Protein AF-A0A419FHC2-F1 (afdb_monomer_lite)

Secondary structure (DSSP, 8-state):
------------HHHHHHHHHHHHHHHHHHHHHTS-HHHHHHHHHHHHHHHHHHTT--SHHHHHHHHTSSS-HHHHHHTTTS-TT--HHHHHHHHHHHHHHHHHHHHT--

Radius of gyration: 17.58 Å; chains: 1; bounding box: 55×42×44 Å

Foldseek 3Di:
DDDPPPPDPCPPVVVVVLVVLLVLLVVLLVVLVPDDPVQNVQQVVLLVQLLVVCVVQQASVSLVVVVPDPDVPSCVSRVVSHDPPQDPVNSSSSNSPSSNVNHCVRVVHD

pLDDT: mean 87.46, std 16.54, range [35.72, 98.25]

Structure (mmCIF, N/CA/C/O backbone):
data_AF-A0A419FHC2-F1
#
_entry.id   AF-A0A419FHC2-F1
#
loop_
_atom_site.group_PDB
_atom_site.id
_atom_site.type_symbol
_ato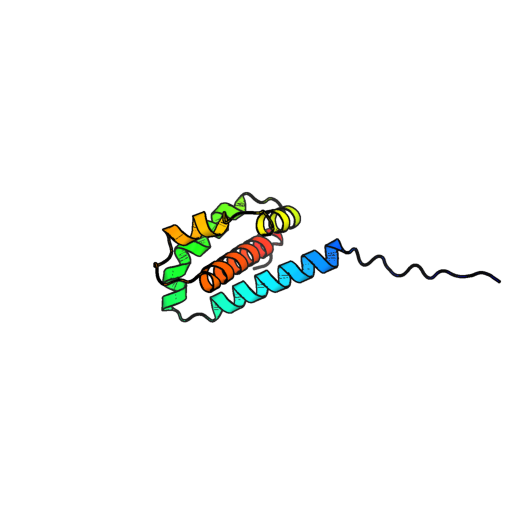m_site.label_atom_id
_atom_site.label_alt_id
_atom_site.label_comp_id
_atom_site.label_asym_id
_atom_site.label_entity_id
_atom_site.label_seq_id
_atom_site.pdbx_PDB_ins_code
_atom_site.Cartn_x
_atom_site.Cartn_y
_atom_site.Cartn_z
_atom_site.occupancy
_atom_site.B_iso_or_equiv
_atom_site.auth_seq_id
_atom_site.auth_comp_id
_atom_site.auth_asym_id
_atom_site.auth_atom_id
_atom_site.pdbx_PDB_model_num
ATOM 1 N N . MET A 1 1 ? -38.295 -31.425 29.418 1.00 40.94 1 MET A N 1
ATOM 2 C CA . MET A 1 1 ? -36.960 -31.844 28.947 1.00 40.94 1 MET A CA 1
ATOM 3 C C . MET A 1 1 ? -36.467 -30.701 28.084 1.00 40.94 1 MET A C 1
ATOM 5 O O . MET A 1 1 ? -36.821 -30.621 26.917 1.00 40.94 1 MET A O 1
ATOM 9 N N . ASP A 1 2 ? -35.820 -29.731 28.725 1.00 35.72 2 ASP A N 1
ATOM 10 C CA . ASP A 1 2 ? -35.466 -28.452 28.115 1.00 35.72 2 ASP A CA 1
ATOM 11 C C . ASP A 1 2 ? -34.226 -28.604 27.240 1.00 35.72 2 ASP A C 1
ATOM 13 O O . ASP A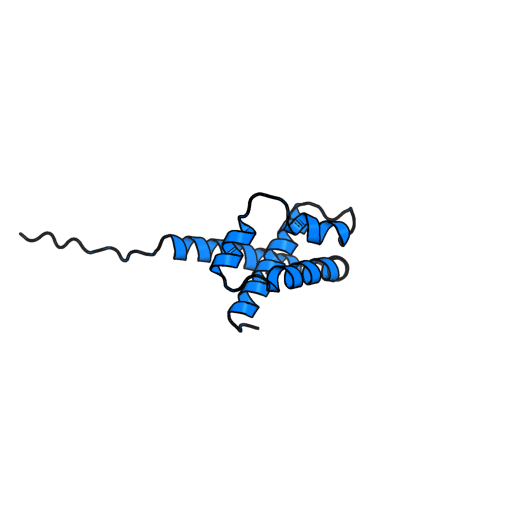 1 2 ? -33.151 -28.988 27.705 1.00 35.72 2 ASP A O 1
ATOM 17 N N . ILE A 1 3 ? -34.386 -28.314 25.951 1.00 40.91 3 ILE A N 1
ATOM 18 C CA . ILE A 1 3 ? -33.272 -28.222 25.016 1.00 40.91 3 ILE A CA 1
ATOM 19 C C . ILE A 1 3 ? -32.602 -26.874 25.275 1.00 40.91 3 ILE A C 1
ATOM 21 O O . ILE A 1 3 ? -33.027 -25.834 24.774 1.00 40.91 3 ILE A O 1
ATOM 25 N N . VAL A 1 4 ? -31.537 -26.897 26.072 1.00 44.00 4 VAL A N 1
ATOM 26 C CA . VAL A 1 4 ? -30.599 -25.781 26.176 1.00 44.00 4 VAL A CA 1
ATOM 27 C C . VAL A 1 4 ? -29.850 -25.706 24.847 1.00 44.00 4 VAL A C 1
ATOM 29 O O . VAL A 1 4 ? -28.841 -26.378 24.639 1.00 44.00 4 VAL A O 1
ATOM 32 N N . ILE A 1 5 ? -30.364 -24.908 23.909 1.00 50.53 5 ILE A N 1
ATOM 33 C CA . ILE A 1 5 ? -29.606 -24.515 22.722 1.00 50.53 5 ILE A CA 1
ATOM 34 C C . ILE A 1 5 ? -28.499 -23.593 23.225 1.00 50.53 5 ILE A C 1
ATOM 36 O O . ILE A 1 5 ? -28.701 -22.392 23.410 1.00 50.53 5 ILE A O 1
ATOM 40 N N . ALA A 1 6 ? -27.328 -24.171 23.490 1.00 47.03 6 ALA A N 1
ATOM 41 C CA . ALA A 1 6 ? -26.106 -23.415 23.682 1.00 47.03 6 ALA A CA 1
ATOM 42 C C . ALA A 1 6 ? -25.925 -22.522 22.448 1.00 47.03 6 ALA A C 1
ATOM 44 O O . ALA A 1 6 ? -25.588 -22.998 21.361 1.00 47.03 6 ALA A O 1
ATOM 45 N N . ARG A 1 7 ? -26.206 -21.222 22.598 1.00 44.47 7 ARG A N 1
ATOM 46 C CA . ARG A 1 7 ? -25.864 -20.218 21.595 1.00 44.47 7 ARG A CA 1
ATOM 47 C C . ARG A 1 7 ? -24.350 -20.289 21.425 1.00 44.47 7 ARG A C 1
ATOM 49 O O . ARG A 1 7 ? -23.608 -19.810 22.279 1.00 44.47 7 ARG A O 1
ATOM 56 N N . ARG A 1 8 ? -23.893 -20.930 20.342 1.00 47.06 8 ARG A N 1
ATOM 57 C CA . ARG A 1 8 ? -22.515 -20.776 19.866 1.00 47.06 8 ARG A CA 1
ATOM 58 C C . ARG A 1 8 ? -22.234 -19.272 19.832 1.00 47.06 8 ARG A C 1
ATOM 60 O O . ARG A 1 8 ? -23.104 -18.536 19.357 1.00 47.06 8 ARG A O 1
ATOM 67 N N . PRO A 1 9 ? -21.086 -18.800 20.344 1.00 43.69 9 PRO A N 1
ATOM 68 C CA . PRO A 1 9 ? -20.752 -17.394 20.219 1.00 43.69 9 PRO A CA 1
ATOM 69 C C . PRO A 1 9 ? -20.821 -17.057 18.733 1.00 43.69 9 PRO A C 1
ATOM 71 O O . PRO A 1 9 ? -20.238 -17.767 17.909 1.00 43.69 9 PRO A O 1
ATOM 74 N N . ILE A 1 10 ? -21.593 -16.025 18.394 1.00 48.56 10 ILE A N 1
ATOM 75 C CA . ILE A 1 10 ? -21.584 -15.433 17.061 1.00 48.56 10 ILE A CA 1
ATOM 76 C C . ILE A 1 10 ? -20.181 -14.848 16.920 1.00 48.56 10 ILE A C 1
ATOM 78 O O . ILE A 1 10 ? -19.917 -13.713 17.307 1.00 48.56 10 ILE A O 1
ATOM 82 N N . VAL A 1 11 ? -19.233 -15.668 16.473 1.00 49.12 11 VAL A N 1
ATOM 83 C CA . VAL A 1 11 ? -17.945 -15.179 16.005 1.00 49.12 11 VAL A CA 1
ATOM 84 C C . VAL A 1 11 ? -18.293 -14.462 14.714 1.00 49.12 11 VAL A C 1
ATOM 86 O O . VAL A 1 11 ? -18.441 -15.112 13.686 1.00 49.12 11 VAL A O 1
ATOM 89 N N . ASN A 1 12 ? -18.557 -13.159 14.831 1.00 55.59 12 ASN A N 1
ATOM 90 C CA . ASN A 1 12 ? -19.023 -12.293 13.755 1.00 55.59 12 ASN A CA 1
ATOM 91 C C . ASN A 1 12 ? -18.177 -12.574 12.502 1.00 55.59 12 ASN A C 1
ATOM 93 O O . ASN A 1 12 ? -16.948 -12.509 12.595 1.00 55.59 12 ASN A O 1
ATOM 97 N N . GLU A 1 13 ? -18.786 -12.977 11.386 1.00 59.38 13 GLU A N 1
ATOM 98 C CA . GLU A 1 13 ? -18.059 -13.356 10.162 1.00 59.38 13 GLU A CA 1
ATOM 99 C C . GLU A 1 13 ? -17.150 -12.211 9.696 1.00 59.38 13 GLU A C 1
ATOM 101 O O . GLU A 1 13 ? -15.992 -12.457 9.351 1.00 59.38 13 GLU A O 1
ATOM 106 N N . ASP A 1 14 ? -17.593 -10.968 9.906 1.00 67.00 14 ASP A N 1
ATOM 107 C CA . ASP A 1 14 ? -16.804 -9.742 9.769 1.00 67.00 14 ASP A CA 1
ATOM 108 C C . ASP A 1 14 ? -15.469 -9.785 10.520 1.00 67.00 14 ASP A C 1
ATOM 110 O O . ASP A 1 14 ? -14.449 -9.327 10.017 1.00 67.00 14 ASP A O 1
ATOM 114 N N . SER A 1 15 ? -15.436 -10.349 11.730 1.00 77.69 15 SER A N 1
ATOM 115 C CA . SER A 1 15 ? -14.218 -10.399 12.549 1.00 77.69 15 SER A CA 1
ATOM 116 C C . SER A 1 15 ? -13.202 -11.421 12.035 1.00 77.69 15 SER A C 1
ATOM 118 O O . SER A 1 15 ? -11.995 -11.193 12.138 1.00 77.69 15 SER A O 1
ATOM 120 N N . ARG A 1 16 ? -13.668 -12.544 11.469 1.00 84.56 16 ARG A N 1
ATOM 121 C CA . ARG A 1 16 ? -12.794 -13.555 10.851 1.00 84.56 16 ARG A CA 1
ATOM 122 C C . ARG A 1 16 ? -12.270 -13.065 9.515 1.00 84.56 16 ARG A C 1
ATOM 124 O O . ARG A 1 16 ? -11.084 -13.220 9.247 1.00 84.56 16 ARG A O 1
ATOM 131 N N . TYR A 1 17 ? -13.148 -12.457 8.727 1.00 87.12 17 TYR A N 1
ATOM 132 C CA . TYR A 1 17 ? -12.808 -11.876 7.443 1.00 87.12 17 TYR A CA 1
ATOM 133 C C . TYR A 1 17 ? -11.771 -10.758 7.590 1.00 87.12 17 TYR A C 1
ATOM 135 O O . TYR A 1 17 ? -10.681 -10.878 7.038 1.00 87.12 17 TYR A O 1
ATOM 143 N N . ARG A 1 18 ? -12.026 -9.748 8.437 1.00 89.31 18 ARG A N 1
ATOM 144 C CA . ARG A 1 18 ? -11.052 -8.672 8.695 1.00 89.31 18 ARG A CA 1
ATOM 145 C C . ARG A 1 18 ? -9.725 -9.231 9.196 1.00 89.31 18 ARG A C 1
ATOM 147 O O . ARG A 1 18 ? -8.678 -8.824 8.721 1.00 89.31 18 ARG A O 1
ATOM 154 N N . ARG A 1 19 ? -9.738 -10.225 10.093 1.00 91.50 19 ARG A N 1
ATOM 155 C CA . ARG A 1 19 ? -8.498 -10.878 10.547 1.00 91.50 19 ARG A CA 1
ATOM 156 C C . ARG A 1 19 ? -7.730 -11.555 9.410 1.00 91.50 19 ARG A C 1
ATOM 158 O O . ARG A 1 19 ? -6.508 -11.474 9.391 1.00 91.50 19 ARG A O 1
ATOM 165 N N . ALA A 1 20 ? -8.423 -12.222 8.490 1.00 94.19 20 ALA A N 1
ATOM 166 C CA . ALA A 1 20 ? -7.786 -12.848 7.338 1.00 94.19 20 ALA A CA 1
ATOM 167 C C . ALA A 1 20 ? -7.161 -11.803 6.404 1.00 94.19 20 ALA A C 1
ATOM 169 O O . ALA A 1 20 ? -6.023 -11.990 5.987 1.00 94.19 20 ALA A O 1
ATOM 170 N N . VAL A 1 21 ? -7.863 -10.695 6.145 1.00 94.75 21 VAL A N 1
ATOM 171 C CA . VAL A 1 21 ? -7.359 -9.574 5.336 1.00 94.75 21 VAL A CA 1
ATOM 172 C C . VAL A 1 21 ? -6.119 -8.941 5.977 1.00 94.75 21 VAL A C 1
ATOM 174 O O . VAL A 1 21 ? -5.095 -8.810 5.318 1.00 94.75 21 VAL A O 1
ATOM 177 N N . ARG A 1 22 ? -6.136 -8.672 7.289 1.00 95.31 22 ARG A N 1
ATOM 178 C CA . ARG A 1 22 ? -4.947 -8.174 8.013 1.00 95.31 22 ARG A CA 1
ATOM 179 C C . ARG A 1 22 ? -3.745 -9.097 7.853 1.00 95.31 22 ARG A C 1
ATOM 181 O O . ARG A 1 22 ? -2.649 -8.630 7.589 1.00 95.31 22 ARG A O 1
ATOM 188 N N . ALA A 1 23 ? -3.960 -10.408 7.961 1.00 96.38 23 ALA A N 1
ATOM 189 C CA . ALA A 1 23 ? -2.889 -11.383 7.791 1.00 96.38 23 ALA A CA 1
ATOM 190 C C . ALA A 1 23 ? -2.328 -11.415 6.357 1.00 96.38 23 ALA A C 1
ATOM 192 O O . ALA A 1 23 ? -1.200 -11.859 6.162 1.00 96.38 23 ALA A O 1
ATOM 193 N N . VAL A 1 24 ? -3.096 -10.994 5.345 1.00 97.19 24 VAL A N 1
ATOM 194 C CA . VAL A 1 24 ? -2.582 -10.780 3.982 1.00 97.19 24 VAL A CA 1
ATOM 195 C C . VAL A 1 24 ? -1.677 -9.550 3.969 1.00 97.19 24 VAL A C 1
ATOM 197 O O . VAL A 1 24 ? -0.508 -9.677 3.615 1.00 97.19 24 VAL A O 1
ATOM 200 N N . TRP A 1 25 ? -2.164 -8.416 4.474 1.00 97.69 25 TRP A N 1
ATOM 201 C CA . TRP A 1 25 ? -1.397 -7.170 4.545 1.00 97.69 25 TRP A CA 1
ATOM 202 C C . TRP A 1 25 ? -0.081 -7.323 5.318 1.00 97.69 25 TRP A C 1
ATOM 204 O O . TRP A 1 25 ? 0.977 -6.910 4.850 1.00 97.69 25 TRP A O 1
ATOM 214 N N . GLU A 1 26 ? -0.118 -7.985 6.475 1.00 97.94 26 GLU A N 1
ATOM 215 C CA . GLU A 1 26 ? 1.065 -8.290 7.286 1.00 97.94 26 GLU A CA 1
ATOM 216 C C . GLU A 1 26 ? 2.078 -9.146 6.514 1.00 97.94 26 GLU A C 1
ATOM 218 O O . GLU A 1 26 ? 3.281 -8.900 6.594 1.00 97.94 26 GLU A O 1
ATOM 223 N N . ARG A 1 27 ? 1.619 -10.124 5.720 1.00 98.00 27 ARG A N 1
ATOM 224 C CA . ARG A 1 27 ? 2.513 -10.925 4.871 1.00 98.00 27 ARG A CA 1
ATOM 225 C C . ARG A 1 27 ? 3.148 -10.098 3.762 1.00 98.00 27 ARG A C 1
ATOM 227 O O . ARG A 1 27 ? 4.337 -10.281 3.524 1.00 98.00 27 ARG A O 1
ATOM 234 N N . GLY A 1 28 ? 2.400 -9.209 3.112 1.00 97.50 28 GLY A N 1
ATOM 235 C CA . GLY A 1 28 ? 2.960 -8.313 2.099 1.00 97.50 28 GLY A CA 1
ATOM 236 C C . GLY A 1 28 ? 3.973 -7.337 2.691 1.00 97.50 28 GLY A C 1
ATOM 237 O O . GLY A 1 28 ? 5.073 -7.204 2.165 1.00 97.50 28 GLY A O 1
ATOM 238 N N . TYR A 1 29 ? 3.676 -6.756 3.857 1.00 98.00 29 TYR A N 1
ATOM 239 C CA . TYR A 1 29 ? 4.633 -5.935 4.601 1.00 98.00 29 TYR A CA 1
ATOM 240 C C . TYR A 1 29 ? 5.930 -6.694 4.904 1.00 98.00 29 TYR A C 1
ATOM 242 O O . TYR A 1 29 ? 7.015 -6.218 4.576 1.00 98.00 29 TYR A O 1
ATOM 250 N N . LEU A 1 30 ? 5.825 -7.910 5.449 1.00 98.25 30 LEU A N 1
ATOM 251 C CA . LEU A 1 30 ? 6.992 -8.748 5.716 1.00 98.25 30 LEU A CA 1
ATOM 252 C C . LEU A 1 30 ? 7.735 -9.110 4.424 1.00 98.25 30 LEU A C 1
ATOM 254 O O . LEU A 1 30 ? 8.961 -9.066 4.399 1.00 98.25 30 LEU A O 1
ATOM 258 N N . ALA A 1 31 ? 7.036 -9.458 3.342 1.00 98.00 31 ALA A N 1
ATOM 259 C CA . ALA A 1 31 ? 7.666 -9.768 2.059 1.00 98.00 31 ALA A CA 1
ATOM 260 C C . ALA A 1 31 ? 8.462 -8.570 1.521 1.00 98.00 31 ALA A C 1
ATOM 262 O O . ALA A 1 31 ? 9.619 -8.736 1.127 1.00 98.00 31 ALA A O 1
ATOM 263 N N . TRP A 1 32 ? 7.883 -7.367 1.589 1.00 97.75 32 TRP A N 1
ATOM 264 C CA . TRP A 1 32 ? 8.565 -6.120 1.261 1.00 97.75 32 TRP A CA 1
ATOM 265 C C . TRP A 1 32 ? 9.796 -5.896 2.147 1.00 97.75 32 TRP A C 1
ATOM 267 O O . TRP A 1 32 ? 10.860 -5.585 1.620 1.00 97.75 32 TRP A O 1
ATOM 277 N N . GLU A 1 33 ? 9.711 -6.108 3.466 1.00 97.38 33 GLU A N 1
ATOM 278 C CA . GLU A 1 33 ? 10.862 -5.966 4.371 1.00 97.38 33 GLU A CA 1
ATOM 279 C C . GLU A 1 33 ? 12.022 -6.915 4.032 1.00 97.38 33 GLU A C 1
ATOM 281 O O . GLU A 1 33 ? 13.187 -6.542 4.200 1.00 97.38 33 GLU A O 1
ATOM 286 N N . HIS A 1 34 ? 11.712 -8.114 3.528 1.00 98.00 34 HIS A N 1
ATOM 287 C CA . HIS A 1 34 ? 12.696 -9.127 3.136 1.00 98.00 34 HIS A CA 1
ATOM 288 C C . HIS A 1 34 ? 13.287 -8.914 1.737 1.00 98.00 34 HIS A C 1
ATOM 290 O O . HIS A 1 34 ? 14.232 -9.615 1.360 1.00 98.00 34 HIS A O 1
ATOM 296 N N . TRP A 1 35 ? 12.779 -7.961 0.951 1.00 98.12 35 TRP A N 1
ATOM 297 C CA . TRP A 1 35 ? 13.422 -7.593 -0.305 1.00 98.12 35 TRP A CA 1
ATOM 298 C C . TRP A 1 35 ? 14.845 -7.082 -0.070 1.00 98.12 35 TRP A C 1
ATOM 300 O O . TRP A 1 35 ? 15.173 -6.462 0.947 1.00 98.12 35 TRP A O 1
ATOM 310 N N . CYS A 1 36 ? 15.715 -7.299 -1.059 1.00 98.06 36 CYS A N 1
ATOM 311 C CA . CYS A 1 36 ? 17.052 -6.723 -1.014 1.00 98.06 36 CYS A CA 1
ATOM 312 C C . CYS A 1 36 ? 16.977 -5.185 -0.952 1.00 98.06 36 CYS A C 1
ATOM 314 O O . CYS A 1 36 ? 16.032 -4.569 -1.451 1.00 98.06 36 CYS A O 1
ATOM 316 N N . VAL A 1 37 ? 17.993 -4.560 -0.345 1.00 97.94 37 VAL A N 1
ATOM 317 C CA . VAL A 1 37 ? 18.035 -3.105 -0.097 1.00 97.94 37 VAL A CA 1
ATOM 318 C C . VAL A 1 37 ? 17.748 -2.307 -1.368 1.00 97.94 37 VAL A C 1
ATOM 320 O O . VAL A 1 37 ? 16.851 -1.476 -1.362 1.00 97.94 37 VAL A O 1
ATOM 323 N N . THR A 1 38 ? 18.412 -2.640 -2.478 1.00 97.75 38 THR A N 1
ATOM 324 C CA . THR A 1 38 ? 18.220 -1.956 -3.765 1.00 97.75 38 THR A CA 1
ATOM 325 C C . THR A 1 38 ? 16.771 -2.005 -4.249 1.00 97.75 38 THR A C 1
ATOM 327 O O . THR A 1 38 ? 16.240 -0.994 -4.700 1.00 97.75 38 THR A O 1
ATOM 330 N N . LYS A 1 39 ? 16.102 -3.162 -4.151 1.00 97.69 39 LYS A N 1
ATOM 331 C CA . LYS A 1 39 ? 14.703 -3.292 -4.583 1.00 97.69 39 LYS A CA 1
ATOM 332 C C . LYS A 1 39 ? 13.776 -2.458 -3.695 1.00 97.69 39 LYS A C 1
ATOM 334 O O . LYS A 1 39 ? 12.895 -1.781 -4.218 1.00 97.69 39 LYS A O 1
ATOM 339 N N . ARG A 1 40 ? 14.012 -2.442 -2.376 1.00 97.75 40 ARG A N 1
ATOM 340 C CA . ARG A 1 40 ? 13.252 -1.594 -1.441 1.00 97.75 40 ARG A CA 1
ATOM 341 C C . ARG A 1 40 ? 13.449 -0.110 -1.716 1.00 97.75 40 ARG A C 1
ATOM 343 O O . ARG A 1 40 ? 12.462 0.605 -1.793 1.00 97.75 40 ARG A O 1
ATOM 350 N N . GLU A 1 41 ? 14.685 0.342 -1.909 1.00 97.62 41 GLU A N 1
ATOM 351 C CA . GLU A 1 41 ? 14.993 1.750 -2.201 1.00 97.62 41 GLU A CA 1
ATOM 352 C C . GLU A 1 41 ? 14.294 2.237 -3.474 1.00 97.62 41 GLU A C 1
ATOM 354 O O . GLU A 1 41 ? 13.741 3.335 -3.490 1.00 97.62 41 GLU A O 1
ATOM 359 N N . LEU A 1 42 ? 14.261 1.404 -4.519 1.00 97.88 42 LEU A N 1
ATOM 360 C CA . LEU A 1 42 ? 13.560 1.720 -5.766 1.00 97.88 42 LEU A CA 1
ATOM 361 C C . LEU A 1 42 ? 12.036 1.754 -5.601 1.00 97.88 42 LEU A C 1
ATOM 363 O O . LEU A 1 42 ? 11.375 2.567 -6.240 1.00 97.88 42 LEU A O 1
ATOM 367 N N . ALA A 1 43 ? 11.476 0.892 -4.752 1.00 97.44 43 ALA A N 1
ATOM 368 C CA . ALA A 1 43 ? 10.038 0.830 -4.504 1.00 97.44 43 ALA A CA 1
ATOM 369 C C . ALA A 1 43 ? 9.540 1.853 -3.469 1.00 97.44 43 ALA A C 1
ATOM 371 O O . ALA A 1 43 ? 8.351 2.175 -3.445 1.00 97.44 43 ALA A O 1
ATOM 372 N N . GLN A 1 44 ? 10.431 2.368 -2.616 1.00 97.44 44 GLN A N 1
ATOM 373 C CA . GLN A 1 44 ? 10.095 3.245 -1.493 1.00 97.44 44 GLN A CA 1
ATOM 374 C C . GLN A 1 44 ? 9.236 4.456 -1.900 1.00 97.44 44 GLN A C 1
ATOM 376 O O . GLN A 1 44 ? 8.257 4.724 -1.202 1.00 97.44 44 GLN A O 1
ATOM 381 N N . PRO A 1 45 ? 9.522 5.182 -3.002 1.00 97.62 45 PRO A N 1
ATOM 382 C CA . PRO A 1 45 ? 8.701 6.325 -3.396 1.00 97.62 45 PRO A CA 1
ATOM 383 C C . PRO A 1 45 ? 7.267 5.924 -3.757 1.00 97.62 45 PRO A C 1
ATOM 385 O O . PRO A 1 45 ? 6.324 6.603 -3.361 1.00 97.62 45 PRO A O 1
ATOM 388 N N . ALA A 1 46 ? 7.100 4.803 -4.466 1.00 97.12 46 ALA A N 1
ATOM 389 C CA . ALA A 1 46 ? 5.792 4.280 -4.849 1.00 97.12 46 ALA A CA 1
ATOM 390 C C . ALA A 1 46 ? 4.982 3.848 -3.618 1.00 97.12 46 ALA A C 1
ATOM 392 O O . ALA A 1 46 ? 3.817 4.220 -3.479 1.00 97.12 46 ALA A O 1
ATOM 393 N N . LEU A 1 47 ? 5.627 3.127 -2.695 1.00 97.69 47 LEU A N 1
ATOM 394 C CA . LEU A 1 47 ? 5.015 2.692 -1.441 1.00 97.69 47 LEU A CA 1
ATOM 395 C C . LEU A 1 47 ? 4.517 3.883 -0.616 1.00 97.69 47 LEU A C 1
ATOM 397 O O . LEU A 1 47 ? 3.370 3.897 -0.178 1.00 97.69 47 LEU A O 1
ATOM 401 N N . LEU A 1 48 ? 5.362 4.902 -0.439 1.00 96.88 48 LEU A N 1
ATOM 402 C CA . LEU A 1 48 ? 4.999 6.103 0.314 1.00 96.88 48 LEU A CA 1
ATOM 403 C C . LEU A 1 48 ? 3.864 6.882 -0.354 1.00 96.88 48 LEU A C 1
ATOM 405 O O . LEU A 1 48 ? 2.966 7.337 0.348 1.00 96.88 48 LEU A O 1
ATOM 409 N N . ALA A 1 49 ? 3.859 6.986 -1.686 1.00 96.69 49 ALA A N 1
ATOM 410 C CA . ALA A 1 49 ? 2.773 7.634 -2.419 1.00 96.69 49 ALA A CA 1
ATOM 411 C C . ALA A 1 49 ? 1.431 6.911 -2.215 1.00 96.69 49 ALA A C 1
ATOM 413 O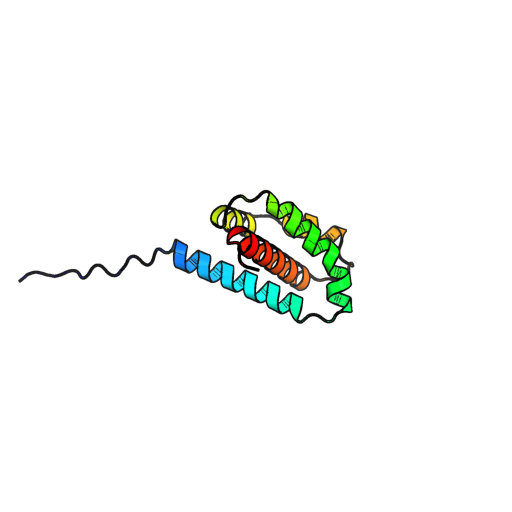 O . ALA A 1 49 ? 0.397 7.556 -2.034 1.00 96.69 49 ALA A O 1
ATOM 414 N N . LEU A 1 50 ? 1.436 5.573 -2.196 1.00 96.94 50 LEU A N 1
ATOM 415 C CA . LEU A 1 50 ? 0.227 4.803 -1.917 1.00 96.94 50 LEU A CA 1
ATOM 416 C C . LEU A 1 50 ? -0.223 4.954 -0.458 1.00 96.94 50 LEU A C 1
ATOM 418 O O . LEU A 1 50 ? -1.410 5.158 -0.209 1.00 96.94 50 LEU A O 1
ATOM 422 N N . VAL A 1 51 ? 0.704 4.922 0.504 1.00 96.38 51 VAL A N 1
ATOM 423 C CA . VAL A 1 51 ? 0.392 5.175 1.922 1.00 96.38 51 VAL A CA 1
ATOM 424 C C . VAL A 1 51 ? -0.218 6.564 2.109 1.00 96.38 51 VAL A C 1
ATOM 426 O O . VAL A 1 51 ? -1.222 6.695 2.808 1.00 96.38 51 VAL A O 1
ATOM 429 N N . GLU A 1 52 ? 0.340 7.589 1.460 1.00 95.38 52 GLU A N 1
ATOM 430 C CA . GLU A 1 52 ? -0.195 8.951 1.479 1.00 95.38 52 GLU A CA 1
ATOM 431 C C . GLU A 1 52 ? -1.614 8.997 0.906 1.00 95.38 52 GLU A C 1
ATOM 433 O O . GLU A 1 52 ? -2.516 9.545 1.536 1.00 95.38 52 GLU A O 1
ATOM 438 N N . TRP A 1 53 ? -1.859 8.353 -0.235 1.00 94.38 53 TRP A N 1
ATOM 439 C CA . TRP A 1 53 ? -3.199 8.267 -0.816 1.00 94.38 53 TRP A CA 1
ATOM 440 C C . TRP A 1 53 ? -4.213 7.584 0.123 1.00 94.38 53 TRP A C 1
ATOM 442 O O . TRP A 1 53 ? -5.356 8.040 0.259 1.00 94.38 53 TRP A O 1
ATOM 452 N N . LEU A 1 54 ? -3.781 6.544 0.844 1.00 95.38 54 LEU A N 1
ATOM 453 C CA . LEU A 1 54 ? -4.584 5.834 1.843 1.00 95.38 54 LEU A CA 1
ATOM 454 C C . LEU A 1 54 ? -4.827 6.636 3.133 1.00 95.38 54 LEU A C 1
ATOM 456 O O . LEU A 1 54 ? -5.659 6.229 3.944 1.00 95.38 54 LEU A O 1
ATOM 460 N N . THR A 1 55 ? -4.173 7.781 3.356 1.00 93.94 55 THR A N 1
ATOM 461 C CA . THR A 1 55 ? -4.467 8.629 4.534 1.00 93.94 55 THR A CA 1
ATOM 462 C C . THR A 1 55 ? -5.893 9.176 4.533 1.00 93.94 55 THR A C 1
ATOM 464 O O . THR A 1 55 ? -6.426 9.485 5.597 1.00 93.94 55 THR A O 1
ATOM 467 N N . THR A 1 56 ? -6.529 9.232 3.357 1.00 92.12 56 THR A N 1
ATOM 468 C CA . THR A 1 56 ? -7.939 9.618 3.192 1.00 92.12 56 THR A CA 1
ATOM 469 C C . THR A 1 56 ? -8.919 8.644 3.844 1.00 92.12 56 THR A C 1
ATOM 471 O O . THR A 1 56 ? -10.031 9.044 4.169 1.00 92.12 56 THR A O 1
ATOM 474 N N . VAL A 1 57 ? -8.499 7.397 4.063 1.00 91.69 57 VAL A N 1
ATOM 475 C CA . VAL A 1 57 ? -9.296 6.349 4.702 1.00 91.69 57 VAL A CA 1
ATOM 476 C C . VAL A 1 57 ? -9.362 6.601 6.207 1.00 91.69 57 VAL A C 1
ATOM 478 O O . VAL A 1 57 ? -8.318 6.667 6.855 1.00 91.69 57 VAL A O 1
ATOM 481 N N . GLY A 1 58 ? -10.559 6.739 6.775 1.00 89.38 58 GLY A N 1
ATOM 482 C CA . GLY A 1 58 ? -10.770 7.152 8.166 1.00 89.38 58 GLY A CA 1
ATOM 483 C C . GLY A 1 58 ? -10.666 6.029 9.197 1.00 89.38 58 GLY A C 1
ATOM 484 O O . GLY A 1 58 ? -10.300 6.288 10.345 1.00 89.38 58 GLY A O 1
ATOM 485 N N . ASP A 1 59 ? -10.951 4.788 8.803 1.00 92.31 59 ASP A N 1
ATOM 486 C CA . ASP A 1 59 ? -10.905 3.626 9.687 1.00 92.31 59 ASP A CA 1
ATOM 487 C C . ASP A 1 59 ? -10.553 2.320 8.954 1.00 92.31 59 ASP A C 1
ATOM 489 O O . ASP A 1 59 ? -10.345 2.272 7.744 1.00 92.31 59 ASP A O 1
ATOM 493 N N . GLU A 1 60 ? -10.422 1.233 9.715 1.00 91.88 60 GLU A N 1
ATOM 494 C CA . GLU A 1 60 ? -10.016 -0.054 9.156 1.00 91.88 60 GLU A CA 1
ATOM 495 C C . GLU A 1 60 ? -11.103 -0.701 8.285 1.00 91.88 60 GLU A C 1
ATOM 497 O O . GLU A 1 60 ? -10.779 -1.462 7.379 1.00 91.88 60 GLU A O 1
ATOM 502 N N . ALA A 1 61 ? -12.386 -0.437 8.550 1.00 90.62 61 ALA A N 1
ATOM 503 C CA . ALA A 1 61 ? -13.458 -0.991 7.730 1.00 90.62 61 ALA A CA 1
ATOM 504 C C . ALA A 1 61 ? -13.423 -0.362 6.333 1.00 90.62 61 ALA A C 1
ATOM 506 O O . ALA A 1 61 ? -13.411 -1.093 5.345 1.00 90.62 61 ALA A O 1
ATOM 507 N N . GLU A 1 62 ? -13.277 0.962 6.260 1.00 92.94 62 GLU A N 1
ATOM 508 C CA . GLU A 1 62 ? -13.091 1.681 4.998 1.00 92.94 62 GLU A CA 1
ATOM 509 C C . GLU A 1 62 ? -11.801 1.239 4.278 1.00 92.94 62 GLU A C 1
ATOM 511 O O . GLU A 1 62 ? -11.778 1.119 3.053 1.00 92.94 62 GLU A O 1
ATOM 516 N N . LEU A 1 63 ? -10.734 0.912 5.020 1.00 94.44 63 LEU A N 1
ATOM 517 C CA . LEU A 1 63 ? -9.495 0.389 4.432 1.00 94.44 63 LEU A CA 1
ATOM 518 C C . LEU A 1 63 ? -9.701 -0.969 3.753 1.00 94.44 63 LEU A C 1
ATOM 520 O O . LEU A 1 63 ? -9.194 -1.192 2.655 1.00 94.44 63 LEU A O 1
ATOM 524 N N . VAL A 1 64 ? -10.449 -1.869 4.398 1.00 92.88 64 VAL A N 1
ATOM 525 C CA . VAL A 1 64 ? -10.806 -3.173 3.821 1.00 92.88 64 VAL A CA 1
ATOM 526 C C . VAL A 1 64 ? -11.699 -2.994 2.595 1.00 92.88 64 VAL A C 1
ATOM 528 O O . VAL A 1 64 ? -11.476 -3.658 1.587 1.00 92.88 64 VAL A O 1
ATOM 531 N N . GLU A 1 65 ? -12.682 -2.094 2.650 1.00 91.38 65 GLU A N 1
ATOM 532 C CA . GLU A 1 65 ? -13.538 -1.795 1.497 1.00 91.38 65 GLU A CA 1
ATOM 533 C C . GLU A 1 65 ? -12.722 -1.278 0.312 1.00 91.38 65 GLU A C 1
ATOM 535 O O . GLU A 1 65 ? -12.910 -1.755 -0.806 1.00 91.38 65 GLU A O 1
ATOM 540 N N . ARG A 1 66 ? -11.764 -0.375 0.558 1.00 90.94 66 ARG A N 1
ATOM 541 C CA . ARG A 1 66 ? -10.880 0.151 -0.486 1.00 90.94 66 ARG A CA 1
ATOM 542 C C . ARG A 1 66 ? -9.995 -0.928 -1.103 1.00 90.94 66 ARG A C 1
ATOM 544 O O . ARG A 1 66 ? -9.839 -0.953 -2.317 1.00 90.94 66 ARG A O 1
ATOM 551 N N . TYR A 1 67 ? -9.431 -1.806 -0.278 1.00 91.56 67 TYR A N 1
ATOM 552 C CA . TYR A 1 67 ? -8.595 -2.923 -0.728 1.00 91.56 67 TYR A CA 1
ATOM 553 C C . TYR A 1 67 ? -9.367 -3.922 -1.607 1.00 91.56 67 TYR A C 1
ATOM 555 O O . TYR A 1 67 ? -8.811 -4.544 -2.503 1.00 91.56 67 TYR A O 1
ATOM 563 N N . MET A 1 68 ? -10.672 -4.069 -1.373 1.00 89.94 68 MET A N 1
ATOM 564 C CA . MET A 1 68 ? -11.539 -4.976 -2.133 1.00 89.94 68 MET A CA 1
ATOM 565 C C . MET A 1 68 ? -12.257 -4.298 -3.306 1.00 89.94 68 MET A C 1
ATOM 567 O O . MET A 1 68 ? -13.037 -4.950 -4.008 1.00 89.94 68 MET A O 1
ATOM 571 N N . GLU A 1 69 ? -12.054 -2.994 -3.498 1.00 89.75 69 GLU A N 1
ATOM 572 C CA . GLU A 1 69 ? -12.720 -2.230 -4.543 1.00 89.75 69 GLU A CA 1
ATOM 573 C C . GLU A 1 69 ? -12.306 -2.752 -5.924 1.00 89.75 69 GLU A C 1
ATOM 575 O O . GLU A 1 69 ? -11.128 -2.931 -6.226 1.00 89.75 69 GLU A O 1
ATOM 580 N N . VAL A 1 70 ? -13.289 -2.997 -6.796 1.00 84.25 70 VAL A N 1
ATOM 581 C CA . VAL A 1 70 ? -13.007 -3.498 -8.143 1.00 84.25 70 VAL A CA 1
ATOM 582 C C . VAL A 1 70 ? -12.305 -2.417 -8.958 1.00 84.25 70 VAL A C 1
ATOM 584 O O . VAL A 1 70 ? -12.889 -1.395 -9.317 1.00 84.25 70 VAL A O 1
ATOM 587 N N . GLY A 1 71 ? -11.059 -2.692 -9.319 1.00 81.38 71 GLY A N 1
ATOM 588 C CA . GLY A 1 71 ? -10.233 -1.828 -10.144 1.00 81.38 71 GLY A CA 1
ATOM 589 C C . GLY A 1 71 ? -8.769 -1.952 -9.750 1.00 81.38 71 GLY A C 1
ATOM 590 O O . GLY A 1 71 ? -8.428 -2.646 -8.806 1.00 81.38 71 GLY A O 1
ATOM 591 N N . ASP A 1 72 ? -7.906 -1.255 -10.482 1.00 82.06 72 ASP A N 1
ATOM 592 C CA . ASP A 1 72 ? -6.469 -1.207 -10.195 1.00 82.06 72 ASP A CA 1
ATOM 593 C C . ASP A 1 72 ? -6.077 0.188 -9.683 1.00 82.06 72 ASP A C 1
ATOM 595 O O . ASP A 1 72 ? -5.200 0.867 -10.218 1.00 82.06 72 ASP A O 1
ATOM 599 N N . ALA A 1 73 ? -6.837 0.715 -8.714 1.00 81.19 73 ALA A N 1
ATOM 600 C CA . ALA A 1 73 ? -6.537 2.029 -8.143 1.00 81.19 73 ALA A CA 1
ATOM 601 C C . ALA A 1 73 ? -5.141 2.071 -7.490 1.00 81.19 73 ALA A C 1
ATOM 603 O O . ALA A 1 73 ? -4.413 3.025 -7.780 1.00 81.19 73 ALA A O 1
ATOM 604 N N . PRO A 1 74 ? -4.723 1.046 -6.722 1.00 82.56 74 PRO A N 1
ATOM 605 C CA . PRO A 1 74 ? -3.366 0.964 -6.189 1.00 82.56 74 PRO A CA 1
ATOM 606 C C . PRO A 1 74 ? -2.308 0.866 -7.291 1.00 82.56 74 PRO A C 1
ATOM 608 O O . PRO A 1 74 ? -1.355 1.646 -7.276 1.00 82.56 74 PRO A O 1
AT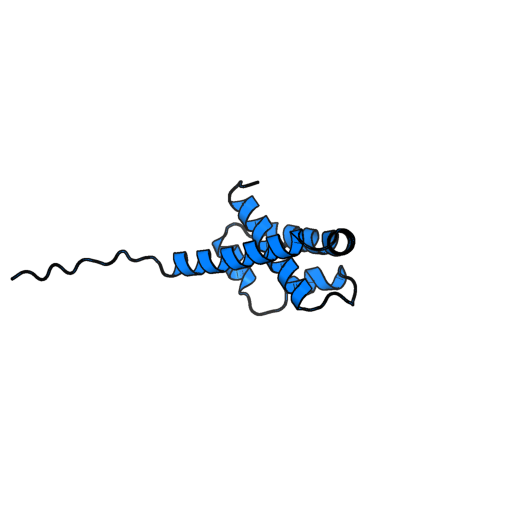OM 611 N N . GLY A 1 75 ? -2.504 0.031 -8.320 1.00 83.12 75 GLY A N 1
ATOM 612 C CA . GLY A 1 75 ? -1.576 -0.049 -9.450 1.00 83.12 75 GLY A CA 1
ATOM 613 C C . GLY A 1 75 ? -1.457 1.256 -10.239 1.00 83.12 75 GLY A C 1
ATOM 614 O O . GLY A 1 75 ? -0.369 1.580 -10.713 1.00 83.12 75 GLY A O 1
ATOM 615 N N . ARG A 1 76 ? -2.508 2.086 -10.308 1.00 88.62 76 ARG A N 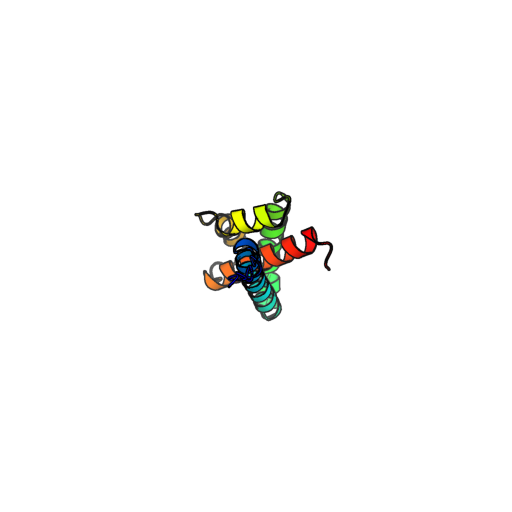1
ATOM 616 C CA . ARG A 1 76 ? -2.424 3.442 -10.892 1.00 88.62 76 ARG A CA 1
ATOM 617 C C . ARG A 1 76 ? -1.542 4.401 -10.093 1.00 88.62 76 ARG A C 1
ATOM 619 O O . ARG A 1 76 ? -0.956 5.295 -10.699 1.00 88.62 76 ARG A O 1
ATOM 626 N N . VAL A 1 77 ? -1.454 4.240 -8.772 1.00 91.31 77 VAL A N 1
ATOM 627 C CA . VAL A 1 77 ? -0.549 5.031 -7.919 1.00 91.31 77 VAL A CA 1
ATOM 628 C C . VAL A 1 77 ? 0.873 4.468 -7.982 1.00 91.31 77 VAL A C 1
ATOM 630 O O . VAL A 1 77 ? 1.831 5.228 -8.106 1.00 91.31 77 VAL A O 1
ATOM 633 N N . LEU A 1 78 ? 1.010 3.139 -7.946 1.00 93.56 78 LEU A N 1
ATOM 634 C CA . LEU A 1 78 ? 2.295 2.447 -7.880 1.00 93.56 78 LEU A CA 1
ATOM 635 C C . LEU A 1 78 ? 3.051 2.467 -9.216 1.00 93.56 78 LEU A C 1
ATOM 637 O O . LEU A 1 78 ? 4.199 2.908 -9.275 1.00 93.56 78 LEU A O 1
ATOM 641 N N . ARG A 1 79 ? 2.424 2.016 -10.309 1.00 93.31 79 ARG A N 1
ATOM 642 C CA . ARG A 1 79 ? 3.106 1.763 -11.592 1.00 93.31 79 ARG A CA 1
ATOM 643 C C . ARG A 1 79 ? 3.847 2.965 -12.191 1.00 93.31 79 ARG A C 1
ATOM 645 O O . ARG A 1 79 ? 4.918 2.740 -12.745 1.00 93.31 79 ARG A O 1
ATOM 652 N N . PRO A 1 80 ? 3.367 4.221 -12.096 1.00 95.44 80 PRO A N 1
ATOM 653 C CA . PRO A 1 80 ? 4.113 5.371 -12.616 1.00 95.44 80 PRO A CA 1
ATOM 654 C C . PRO A 1 80 ? 5.452 5.625 -11.913 1.00 95.44 80 PRO A C 1
ATOM 656 O O . PRO A 1 80 ? 6.320 6.291 -12.475 1.00 95.44 80 PRO A O 1
ATOM 659 N N . LEU A 1 81 ? 5.600 5.140 -10.678 1.00 96.25 81 LEU A N 1
ATOM 660 C CA . LEU A 1 81 ? 6.765 5.368 -9.824 1.00 96.25 81 LEU A CA 1
ATOM 661 C C . LEU A 1 81 ? 7.695 4.152 -9.761 1.00 96.25 81 LEU A C 1
ATOM 663 O O . LEU A 1 81 ? 8.830 4.275 -9.302 1.00 96.25 81 LEU A O 1
ATOM 667 N N . LEU A 1 82 ? 7.225 2.989 -10.216 1.00 96.31 82 LEU A N 1
ATOM 668 C CA . LEU A 1 82 ? 7.992 1.754 -10.202 1.00 96.31 82 LEU A CA 1
ATOM 669 C C . LEU A 1 82 ? 8.800 1.570 -11.493 1.00 96.31 82 LEU A C 1
ATOM 671 O O . LEU A 1 82 ? 8.343 1.918 -12.585 1.00 96.31 82 LEU A O 1
ATOM 675 N N . PRO A 1 83 ? 9.998 0.970 -11.402 1.00 95.81 83 PRO A N 1
ATOM 676 C CA . PRO A 1 83 ? 10.702 0.487 -12.578 1.00 95.81 83 PRO A CA 1
ATOM 677 C C . PRO A 1 83 ? 9.849 -0.515 -13.382 1.00 95.81 83 PRO A C 1
ATOM 679 O O . PRO A 1 83 ? 9.143 -1.327 -12.789 1.00 95.81 83 PRO A O 1
ATOM 682 N N . PRO A 1 84 ? 9.970 -0.553 -14.722 1.00 93.38 84 PRO A N 1
ATOM 683 C CA . PRO A 1 84 ? 9.105 -1.363 -15.592 1.00 93.38 84 PRO A CA 1
ATOM 684 C C . PRO A 1 84 ? 9.286 -2.883 -15.452 1.00 93.38 84 PRO A C 1
ATOM 686 O O . PRO A 1 84 ? 8.561 -3.644 -16.082 1.00 93.38 84 PRO A O 1
ATOM 689 N N . TRP A 1 85 ? 10.285 -3.326 -14.688 1.00 94.12 85 TRP A N 1
ATOM 690 C CA . TRP A 1 85 ? 10.556 -4.736 -14.405 1.00 94.12 85 TRP A CA 1
ATOM 691 C C . TRP A 1 85 ? 9.968 -5.210 -13.070 1.00 94.12 85 TRP A C 1
ATOM 693 O O . TRP A 1 85 ? 10.133 -6.381 -12.744 1.00 94.12 85 TRP A O 1
ATOM 703 N N . PHE A 1 86 ? 9.307 -4.332 -12.306 1.00 96.75 86 PHE A N 1
ATOM 704 C CA . PHE A 1 86 ? 8.425 -4.761 -11.222 1.00 96.75 86 PHE A CA 1
ATOM 705 C C . PHE A 1 86 ? 7.204 -5.428 -11.848 1.00 96.75 86 PHE A C 1
ATOM 707 O O . PHE A 1 86 ? 6.511 -4.815 -12.663 1.00 96.75 86 PHE A O 1
ATOM 714 N N . ASP A 1 87 ? 6.982 -6.687 -11.500 1.00 94.94 87 ASP A N 1
ATOM 715 C CA . ASP A 1 87 ? 5.833 -7.440 -11.981 1.00 94.94 87 ASP A CA 1
ATOM 716 C C . ASP A 1 87 ? 4.593 -7.203 -11.103 1.00 94.94 87 ASP A C 1
ATOM 718 O O . ASP A 1 87 ? 4.604 -6.429 -10.144 1.00 94.94 87 ASP A O 1
ATOM 722 N N . ASP A 1 88 ? 3.489 -7.850 -11.467 1.00 92.81 88 ASP A N 1
ATOM 723 C CA . ASP A 1 88 ? 2.226 -7.709 -10.743 1.00 92.81 88 ASP A CA 1
ATOM 724 C C . ASP A 1 88 ? 2.304 -8.266 -9.315 1.00 92.81 88 ASP A C 1
ATOM 726 O O . ASP A 1 88 ? 1.621 -7.757 -8.428 1.00 92.81 88 ASP A O 1
ATOM 730 N N . GLU A 1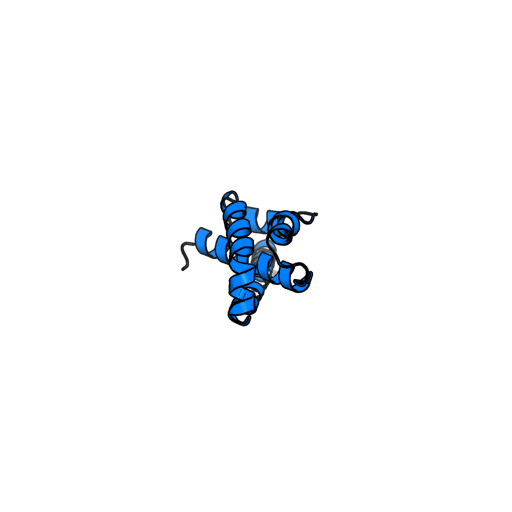 89 ? 3.151 -9.268 -9.062 1.00 95.19 89 GLU A N 1
ATOM 731 C CA . GLU A 1 89 ? 3.356 -9.803 -7.712 1.00 95.19 89 GLU A CA 1
ATOM 732 C C . GLU A 1 89 ? 4.059 -8.769 -6.828 1.00 95.19 89 GLU A C 1
ATOM 734 O O . GLU A 1 89 ? 3.645 -8.536 -5.692 1.00 95.19 89 GLU A O 1
ATOM 739 N N . ASP A 1 90 ? 5.055 -8.068 -7.369 1.00 96.19 90 ASP A N 1
ATOM 740 C CA . ASP A 1 90 ? 5.718 -6.979 -6.662 1.00 96.19 90 ASP A CA 1
ATOM 741 C C . ASP A 1 90 ? 4.769 -5.817 -6.344 1.00 96.19 90 ASP A C 1
ATOM 743 O O . ASP A 1 90 ? 4.851 -5.221 -5.267 1.00 96.19 90 ASP A O 1
ATOM 747 N N . VAL A 1 91 ? 3.857 -5.496 -7.264 1.00 95.62 91 VAL A N 1
ATOM 748 C CA . VAL A 1 91 ? 2.826 -4.470 -7.052 1.00 95.62 91 VAL A CA 1
ATOM 749 C C . VAL A 1 91 ? 1.875 -4.885 -5.927 1.00 95.62 91 VAL A C 1
ATOM 751 O O . VAL A 1 91 ? 1.616 -4.072 -5.040 1.00 95.62 91 VAL A O 1
ATOM 754 N N . LEU A 1 92 ? 1.425 -6.145 -5.905 1.00 94.94 92 LEU A N 1
ATOM 755 C CA . LEU A 1 92 ? 0.564 -6.674 -4.839 1.00 94.94 92 LEU A CA 1
ATOM 756 C C . LEU A 1 92 ? 1.258 -6.647 -3.473 1.00 94.94 92 LEU A C 1
ATOM 758 O O . LEU A 1 92 ? 0.656 -6.238 -2.484 1.00 94.94 92 LEU A O 1
ATOM 762 N N . VAL A 1 93 ? 2.543 -7.012 -3.413 1.00 97.62 93 VAL A N 1
ATOM 763 C CA . VAL A 1 93 ? 3.337 -6.928 -2.177 1.00 97.62 93 VAL A CA 1
ATOM 764 C C . VAL A 1 93 ? 3.375 -5.494 -1.639 1.00 97.62 93 VAL A C 1
ATOM 766 O O . VAL A 1 93 ? 3.238 -5.284 -0.432 1.00 97.62 93 VAL A O 1
ATOM 769 N N . LEU A 1 94 ? 3.539 -4.498 -2.515 1.00 97.75 94 LEU A N 1
ATOM 770 C CA . LEU A 1 94 ? 3.564 -3.086 -2.124 1.00 97.75 94 LEU A CA 1
ATOM 771 C C . LEU A 1 94 ? 2.193 -2.560 -1.705 1.00 97.75 94 LEU A C 1
ATOM 773 O O . LEU A 1 94 ? 2.112 -1.769 -0.767 1.00 97.75 94 LEU A O 1
ATOM 777 N N . GLU A 1 95 ? 1.129 -2.995 -2.372 1.00 96.94 95 GLU A N 1
ATOM 778 C CA . GLU A 1 95 ? -0.241 -2.675 -1.981 1.00 96.94 95 GLU A CA 1
ATOM 779 C C . GLU A 1 95 ? -0.556 -3.207 -0.579 1.00 96.94 95 GLU A C 1
ATOM 781 O O . GLU A 1 95 ? -0.950 -2.442 0.305 1.00 96.94 95 GLU A O 1
ATOM 786 N N . ASP A 1 96 ? -0.287 -4.492 -0.346 1.00 97.69 96 ASP A N 1
ATOM 787 C CA . ASP A 1 96 ? -0.464 -5.143 0.950 1.00 97.69 96 ASP A CA 1
ATOM 788 C C . ASP A 1 96 ? 0.358 -4.446 2.046 1.00 97.69 96 ASP A C 1
ATOM 790 O O . ASP A 1 96 ? -0.148 -4.179 3.142 1.00 97.69 96 ASP A O 1
ATOM 794 N N . ALA A 1 97 ? 1.615 -4.097 1.748 1.00 98.12 97 ALA A N 1
ATOM 795 C CA . ALA A 1 97 ? 2.481 -3.367 2.667 1.00 98.12 97 ALA A CA 1
ATOM 796 C C . ALA A 1 97 ? 1.927 -1.971 3.001 1.00 98.12 97 ALA A C 1
ATOM 798 O O . ALA A 1 97 ? 1.939 -1.574 4.170 1.00 98.12 97 ALA A O 1
ATOM 799 N N . ALA A 1 98 ? 1.402 -1.239 2.012 1.00 97.75 98 ALA A N 1
ATOM 800 C CA . ALA A 1 98 ? 0.806 0.080 2.220 1.00 97.75 98 ALA A CA 1
ATOM 801 C C . ALA A 1 98 ? -0.447 0.005 3.104 1.00 97.75 98 ALA A C 1
ATOM 803 O O . ALA A 1 98 ? -0.593 0.789 4.048 1.00 97.75 98 ALA A O 1
ATOM 804 N N . CYS A 1 99 ? -1.326 -0.967 2.846 1.00 97.06 99 CYS A N 1
ATOM 805 C CA . CYS A 1 99 ? -2.496 -1.234 3.678 1.00 97.06 99 CYS A CA 1
ATOM 806 C C . CYS A 1 99 ? -2.097 -1.614 5.111 1.00 97.06 99 CYS A C 1
ATOM 808 O O . CYS A 1 99 ? -2.691 -1.112 6.066 1.00 97.06 99 CYS A O 1
ATOM 810 N N . CYS A 1 100 ? -1.051 -2.424 5.283 1.00 97.44 100 CYS A N 1
ATOM 811 C CA . CYS A 1 100 ? -0.518 -2.778 6.598 1.00 97.44 100 CYS A CA 1
ATOM 812 C C . CYS A 1 100 ? -0.044 -1.539 7.377 1.00 97.44 100 CYS A C 1
ATOM 814 O O . CYS A 1 100 ? -0.488 -1.296 8.501 1.00 97.44 100 CYS A O 1
ATOM 816 N N . MET A 1 101 ? 0.784 -0.695 6.749 1.00 96.88 101 MET A N 1
ATOM 817 C CA . MET A 1 101 ? 1.264 0.555 7.350 1.00 96.88 101 MET A CA 1
ATOM 818 C C . MET A 1 101 ? 0.105 1.490 7.718 1.00 96.88 101 MET A C 1
ATOM 820 O O . MET A 1 101 ? 0.094 2.075 8.805 1.00 96.88 101 MET A O 1
ATOM 824 N N . ARG A 1 102 ? -0.906 1.608 6.845 1.00 96.06 102 ARG A N 1
ATOM 825 C CA . ARG A 1 102 ? -2.092 2.425 7.130 1.00 96.06 102 ARG A CA 1
ATOM 826 C C . ARG A 1 102 ? -2.881 1.878 8.316 1.00 96.06 102 ARG A C 1
ATOM 828 O O . ARG A 1 102 ? -3.292 2.665 9.168 1.00 96.06 102 ARG A O 1
ATOM 835 N N . MET A 1 103 ? -3.077 0.562 8.386 1.00 95.75 103 MET A N 1
ATOM 836 C CA . MET A 1 103 ? -3.750 -0.101 9.503 1.00 95.75 103 MET A CA 1
ATOM 837 C C . MET A 1 103 ? -3.030 0.163 10.831 1.00 95.75 103 MET A C 1
ATOM 839 O O . MET A 1 103 ? -3.690 0.516 11.808 1.00 95.75 103 MET A O 1
ATOM 843 N N . TYR A 1 104 ? -1.704 0.021 10.880 1.00 94.94 104 TYR A N 1
ATOM 844 C CA . TYR A 1 104 ? -0.928 0.313 12.090 1.00 94.94 104 TYR A CA 1
ATOM 845 C C . TYR A 1 104 ? -1.087 1.773 12.527 1.00 94.94 104 TYR A C 1
ATOM 847 O O . TYR A 1 104 ? -1.416 2.042 13.685 1.00 94.94 104 TYR A O 1
ATOM 855 N N . ALA A 1 105 ? -1.014 2.712 11.577 1.00 94.06 105 ALA A N 1
ATOM 856 C CA . ALA A 1 105 ? -1.249 4.128 11.848 1.00 94.06 105 ALA A CA 1
ATOM 857 C C . ALA A 1 105 ? -2.666 4.411 12.389 1.00 94.06 105 ALA A C 1
ATOM 859 O O . ALA A 1 105 ? -2.827 5.240 13.281 1.00 94.06 105 ALA A O 1
ATOM 860 N N . LEU A 1 106 ? -3.697 3.716 11.891 1.00 92.19 106 LEU A N 1
ATOM 861 C CA . LEU A 1 106 ? -5.072 3.824 12.406 1.00 92.19 106 LEU A CA 1
ATOM 862 C C . LEU A 1 106 ? -5.214 3.327 13.854 1.00 92.19 106 LEU A C 1
ATOM 864 O O . LEU A 1 106 ? -6.105 3.780 14.570 1.00 92.19 106 LEU A O 1
ATOM 868 N N . ARG A 1 107 ? -4.354 2.401 14.291 1.00 88.81 107 ARG A N 1
ATOM 869 C CA . ARG A 1 107 ? -4.370 1.827 15.646 1.00 88.81 107 ARG A CA 1
ATOM 870 C C . ARG A 1 107 ? -3.429 2.512 16.629 1.00 88.81 107 ARG A C 1
ATOM 872 O O . ARG A 1 107 ? -3.521 2.242 17.824 1.00 88.81 107 ARG A O 1
ATOM 879 N N . GLY A 1 108 ? -2.543 3.381 16.147 1.00 83.00 108 GLY A N 1
ATOM 880 C CA . GLY A 1 108 ? -1.456 3.939 16.953 1.00 83.00 108 GLY A CA 1
ATOM 881 C C . GLY A 1 108 ? -0.377 2.909 17.305 1.00 83.00 108 GLY A C 1
ATOM 882 O O . GLY A 1 108 ? 0.314 3.075 18.307 1.00 83.00 108 GLY A O 1
ATOM 883 N N . GLU A 1 109 ? -0.255 1.842 16.513 1.00 69.81 109 GLU A N 1
ATOM 884 C CA . GLU A 1 109 ? 0.796 0.829 16.638 1.00 69.81 109 GLU A CA 1
ATOM 885 C C . GLU A 1 109 ? 1.979 1.262 15.745 1.00 69.81 109 GLU A C 1
ATOM 887 O O . GLU A 1 109 ? 1.772 1.642 14.592 1.00 69.81 109 GLU A O 1
ATOM 892 N N . HIS A 1 110 ? 3.199 1.275 16.293 1.00 50.84 110 HIS A N 1
ATOM 893 C CA . HIS A 1 110 ? 4.457 1.595 15.603 1.00 50.84 110 HIS A CA 1
ATOM 894 C C . HIS A 1 110 ? 5.469 0.476 15.828 1.00 50.84 110 HIS A C 1
ATOM 896 O O . HIS A 1 110 ? 5.567 0.014 16.990 1.00 50.84 110 HIS A O 1
#

Sequence (110 aa):
MDIVIARRPIVNEDSRYRRAVRAVWERGYLAWEHWCVTKRELAQPALLALVEWLTTVGDEAELVERYMEVGDAPGRVLRPLLPPWFDDEDVLVLEDAACCMRMYALRGEH